Protein AF-A0AAU4G8W0-F1 (afdb_monomer)

Foldseek 3Di:
DDPDDPPPPPPPLCVVVLVVVLVVVLVVLVVVLQVQLVVLLVLLVPDDVPDPQLSVDPVLSVLLSCLSVQLSVQLSVQLQVQLVVCVVVVHHSVVSNVSSVVSNVPSSVVSVVSSVD

Sequence (117 aa):
MLDDPIAATPRPPGWRGFALTVTLLSLLGAVFSLFLGFVCVMASDGCFSGDTRFICTADGQNTVFWLPWIGWAAAIVGSLITAGLTSRKGWGPWAGLFAGALLYGGPALAAYSIAAG

Radius of gyration: 20.87 Å; Cα contacts (8 Å, |Δi|>4): 126; chains: 1; bounding box: 39×24×80 Å

Structure (mmCIF, N/CA/C/O backbone):
data_AF-A0AAU4G8W0-F1
#
_entry.id   AF-A0AAU4G8W0-F1
#
loop_
_atom_site.group_PDB
_atom_site.id
_atom_site.type_symbol
_atom_site.label_atom_id
_atom_site.label_alt_id
_atom_site.label_comp_id
_atom_site.label_asym_id
_atom_site.label_entity_id
_atom_site.label_seq_id
_atom_site.pdbx_PDB_ins_code
_atom_site.Cartn_x
_atom_site.Cartn_y
_atom_site.Cartn_z
_atom_site.occupancy
_atom_site.B_iso_or_equiv
_atom_site.auth_seq_id
_atom_site.auth_comp_id
_atom_site.auth_asym_id
_atom_site.auth_atom_id
_atom_site.pdbx_PDB_model_num
ATOM 1 N N . MET A 1 1 ? -19.745 12.544 52.823 1.00 48.25 1 MET A N 1
ATOM 2 C CA . MET A 1 1 ? -19.922 13.320 51.579 1.00 48.25 1 MET A CA 1
ATOM 3 C C . MET A 1 1 ? -19.005 12.645 50.577 1.00 48.25 1 MET A C 1
ATOM 5 O O . MET A 1 1 ? -17.848 12.465 50.918 1.00 48.25 1 MET A O 1
ATOM 9 N N . LEU A 1 2 ? -19.569 12.066 49.516 1.00 56.84 2 LEU A N 1
ATOM 10 C CA . LEU A 1 2 ? -18.917 11.069 48.666 1.00 56.84 2 LEU A CA 1
ATOM 11 C C . LEU A 1 2 ? -17.779 11.681 47.837 1.00 56.84 2 LEU A C 1
ATOM 13 O O . LEU A 1 2 ? -18.041 12.536 46.996 1.00 56.84 2 LEU A O 1
ATOM 17 N N . ASP A 1 3 ? -16.553 11.199 48.036 1.00 62.50 3 ASP A N 1
ATOM 18 C CA . ASP A 1 3 ? -15.506 11.249 47.017 1.00 62.50 3 ASP A CA 1
ATOM 19 C C . ASP A 1 3 ? -15.765 10.091 46.047 1.00 62.50 3 ASP A C 1
ATOM 21 O O . ASP A 1 3 ? -15.319 8.962 46.264 1.00 62.50 3 ASP A O 1
ATOM 25 N N . ASP A 1 4 ? -16.559 10.343 45.007 1.00 61.66 4 ASP A N 1
ATOM 26 C CA . ASP A 1 4 ? -16.688 9.405 43.897 1.00 61.66 4 ASP A CA 1
ATOM 27 C C . ASP A 1 4 ? -15.310 9.270 43.226 1.00 61.66 4 ASP A C 1
ATOM 29 O O . ASP A 1 4 ? -14.774 10.268 42.725 1.00 61.66 4 ASP A O 1
ATOM 33 N N . PRO A 1 5 ? -14.700 8.070 43.165 1.00 62.41 5 PRO A N 1
ATOM 34 C CA . PRO A 1 5 ? -13.587 7.874 42.260 1.00 62.41 5 PRO A CA 1
ATOM 35 C C . PRO A 1 5 ? -14.150 8.135 40.869 1.00 62.41 5 PRO A C 1
ATOM 37 O O . PRO A 1 5 ? -15.115 7.486 40.463 1.00 62.41 5 PRO A O 1
ATOM 40 N N . ILE A 1 6 ? -13.574 9.094 40.139 1.00 61.91 6 ILE A N 1
ATOM 41 C CA . ILE A 1 6 ? -13.805 9.226 38.704 1.00 61.91 6 ILE A CA 1
ATOM 42 C C . ILE A 1 6 ? -13.435 7.866 38.125 1.00 61.91 6 ILE A C 1
ATOM 44 O O . ILE A 1 6 ? -12.260 7.563 37.914 1.00 61.91 6 ILE A O 1
ATOM 48 N N . ALA A 1 7 ? -14.441 7.014 37.947 1.00 54.94 7 ALA A N 1
ATOM 49 C CA . ALA A 1 7 ? -14.325 5.772 37.235 1.00 54.94 7 ALA A CA 1
ATOM 50 C C . ALA A 1 7 ? -13.877 6.200 35.845 1.00 54.94 7 ALA A C 1
ATOM 52 O O . ALA A 1 7 ? -14.673 6.708 35.052 1.00 54.94 7 ALA A O 1
ATOM 53 N N . ALA A 1 8 ? -12.571 6.097 35.597 1.00 60.47 8 ALA A N 1
ATOM 54 C CA . ALA A 1 8 ? -11.996 6.240 34.281 1.00 60.47 8 ALA A CA 1
ATOM 55 C C . ALA A 1 8 ? -12.663 5.152 33.449 1.00 60.47 8 ALA A C 1
ATOM 57 O O . ALA A 1 8 ? -12.254 3.992 33.463 1.00 60.47 8 ALA A O 1
ATOM 58 N N . THR A 1 9 ? -13.776 5.511 32.813 1.00 58.41 9 THR A N 1
ATOM 59 C CA . THR A 1 9 ? -14.474 4.632 31.893 1.00 58.41 9 THR A CA 1
ATOM 60 C C . THR A 1 9 ? -13.422 4.199 30.880 1.00 58.41 9 THR A C 1
ATOM 62 O O . THR A 1 9 ? -12.762 5.066 30.295 1.00 58.41 9 THR A O 1
ATOM 65 N N . PRO A 1 10 ? -13.176 2.887 30.714 1.00 56.53 10 PRO A N 1
ATOM 66 C CA . PRO A 1 10 ? -12.236 2.413 29.717 1.00 56.53 10 PRO A CA 1
ATOM 67 C C . PRO A 1 10 ? -12.655 3.030 28.390 1.00 56.53 10 PRO A C 1
ATOM 69 O O . PRO A 1 10 ? -13.753 2.760 27.897 1.00 56.53 10 PRO A O 1
ATOM 72 N N . ARG A 1 11 ? -11.830 3.938 27.855 1.00 60.97 11 ARG A N 1
ATOM 73 C CA . ARG A 1 11 ? -12.110 4.569 26.566 1.00 60.97 11 ARG A CA 1
ATOM 74 C C . ARG A 1 11 ? -12.296 3.405 25.593 1.00 60.97 11 ARG A C 1
ATOM 76 O O . ARG A 1 11 ? -11.380 2.581 25.505 1.00 60.97 11 ARG A O 1
ATOM 83 N N . PRO A 1 12 ? -13.451 3.281 24.913 1.00 57.16 12 PRO A N 1
ATOM 84 C CA . PRO A 1 12 ? -13.637 2.192 23.970 1.00 57.16 12 PRO A CA 1
ATOM 85 C C . PRO A 1 12 ? -12.455 2.221 22.999 1.00 57.16 12 PRO A C 1
ATOM 87 O O . PRO A 1 12 ? -12.008 3.324 22.655 1.00 57.16 12 PRO A O 1
ATOM 90 N N . PRO A 1 13 ? -11.913 1.060 22.589 1.00 59.91 13 PRO A N 1
ATOM 91 C CA . PRO A 1 13 ? -10.795 1.013 21.658 1.00 59.91 13 PRO A CA 1
ATOM 92 C C . PRO A 1 13 ? -11.152 1.893 20.461 1.00 59.91 13 PRO A C 1
ATOM 94 O O . PRO A 1 13 ? -12.140 1.647 19.772 1.00 59.91 13 PRO A O 1
ATOM 97 N N . GLY A 1 14 ? -10.441 3.018 20.337 1.00 77.50 14 GLY A N 1
ATOM 98 C CA . GLY A 1 14 ? -10.975 4.219 19.701 1.00 77.50 14 GLY A CA 1
ATOM 99 C C . GLY A 1 14 ? -11.108 4.077 18.193 1.00 77.50 14 GLY A C 1
ATOM 100 O O . GLY A 1 14 ? -10.268 4.586 17.463 1.00 77.50 14 GLY A O 1
ATOM 101 N N . TRP A 1 15 ? -12.178 3.438 17.721 1.00 85.25 15 TRP A N 1
ATOM 102 C CA . TRP A 1 15 ? -12.475 3.231 16.302 1.00 85.25 15 TRP A CA 1
ATOM 103 C C . TRP A 1 15 ? -12.512 4.538 15.510 1.00 85.25 15 TRP A C 1
ATOM 105 O O . TRP A 1 15 ? -12.062 4.571 14.372 1.00 85.25 15 TRP A O 1
ATOM 115 N N . ARG A 1 16 ? -12.967 5.636 16.129 1.00 88.31 16 ARG A N 1
ATOM 116 C CA . ARG A 1 16 ? -12.893 6.982 15.538 1.00 88.31 16 ARG A CA 1
ATOM 117 C C . ARG A 1 16 ? -11.449 7.431 15.301 1.00 88.31 16 ARG A C 1
ATOM 119 O O . ARG A 1 16 ? -11.145 7.943 14.233 1.00 88.31 16 ARG A O 1
ATOM 126 N N . GLY A 1 17 ? -10.574 7.216 16.285 1.00 89.50 17 GLY A N 1
ATOM 127 C CA . GLY A 1 17 ? -9.148 7.526 16.170 1.00 89.50 17 GLY A CA 1
ATOM 128 C C . GLY A 1 17 ? -8.478 6.662 15.107 1.00 89.50 17 GLY A C 1
ATOM 129 O O . GLY A 1 17 ? -7.804 7.187 14.235 1.00 89.50 17 GLY A O 1
ATOM 130 N N . PHE A 1 18 ? -8.757 5.359 15.110 1.00 90.25 18 PHE A N 1
ATOM 131 C CA . PHE A 1 18 ? -8.271 4.437 14.087 1.00 90.25 18 PHE A CA 1
ATOM 132 C C . PHE A 1 18 ? -8.727 4.833 12.676 1.00 90.25 18 PHE A C 1
ATOM 134 O O . PHE A 1 18 ? -7.898 4.915 11.777 1.00 90.25 18 PHE A O 1
ATOM 141 N N . ALA A 1 19 ? -10.015 5.131 12.478 1.00 92.31 19 ALA A N 1
ATOM 142 C CA . ALA A 1 19 ? -10.544 5.546 11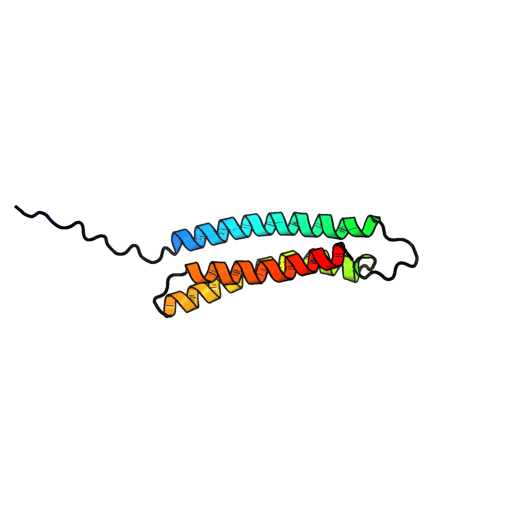.179 1.00 92.31 19 ALA A CA 1
ATOM 143 C C . ALA A 1 19 ? -9.911 6.861 10.696 1.00 92.31 19 ALA A C 1
ATOM 145 O O . ALA A 1 19 ? -9.539 6.968 9.526 1.00 92.31 19 ALA A O 1
ATOM 146 N N . LEU A 1 20 ? -9.728 7.835 11.596 1.00 93.88 20 LEU A N 1
ATOM 147 C CA . LEU A 1 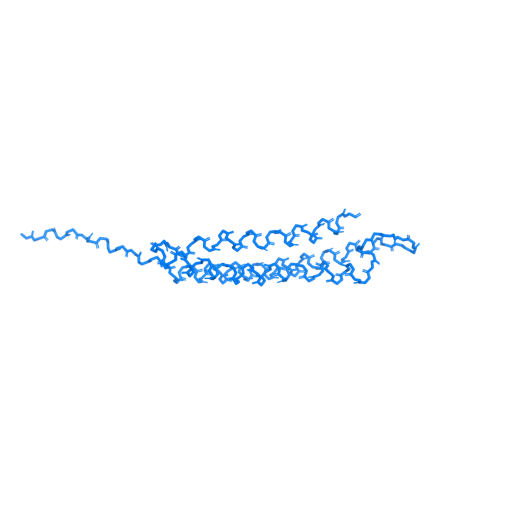20 ? -9.012 9.076 11.298 1.00 93.88 20 LEU A CA 1
ATOM 148 C C . LEU A 1 20 ? -7.566 8.783 10.872 1.00 93.88 20 LEU A C 1
ATOM 150 O O . LEU A 1 20 ? -7.122 9.274 9.838 1.00 93.88 20 LEU A O 1
ATOM 154 N N . THR A 1 21 ? -6.848 7.948 11.626 1.00 92.88 21 THR A N 1
ATOM 155 C CA . THR A 1 21 ? -5.467 7.564 11.310 1.00 92.88 21 THR A CA 1
ATOM 156 C C . THR A 1 21 ? -5.371 6.832 9.974 1.00 92.88 21 THR A C 1
ATOM 158 O O . THR A 1 21 ? -4.528 7.193 9.161 1.00 92.88 21 THR A O 1
ATOM 161 N N . VAL A 1 22 ? -6.247 5.860 9.699 1.00 93.19 22 VAL A N 1
ATOM 162 C CA . VAL A 1 22 ? -6.290 5.153 8.406 1.00 93.19 22 VAL A CA 1
ATOM 163 C C . VAL A 1 22 ? -6.553 6.136 7.275 1.00 93.19 22 VAL A C 1
ATOM 165 O O . VAL A 1 22 ? -5.887 6.057 6.251 1.00 93.19 22 VAL A O 1
ATOM 168 N N . THR A 1 23 ? -7.466 7.090 7.459 1.00 95.12 23 THR A N 1
ATOM 169 C CA . THR A 1 23 ? -7.771 8.106 6.442 1.00 95.12 23 THR A CA 1
ATOM 170 C C . THR A 1 23 ? -6.548 8.971 6.145 1.00 95.12 23 THR A C 1
ATOM 172 O O . THR A 1 23 ? -6.167 9.114 4.987 1.00 95.12 23 THR A O 1
ATOM 175 N N . LEU A 1 24 ? -5.883 9.490 7.180 1.00 96.19 24 LEU A N 1
ATOM 176 C CA . LEU A 1 24 ? -4.676 10.307 7.027 1.00 96.19 24 LEU A CA 1
ATOM 177 C C . LEU A 1 24 ? -3.533 9.524 6.367 1.00 96.19 24 LEU A C 1
ATOM 179 O O . LEU A 1 24 ? -2.904 10.026 5.439 1.00 96.19 24 LEU A O 1
ATOM 183 N N . LEU A 1 25 ? -3.301 8.280 6.795 1.00 94.25 25 LEU A N 1
ATOM 184 C CA . LEU A 1 25 ? -2.293 7.405 6.195 1.00 94.25 25 LEU A CA 1
ATOM 185 C C . LEU A 1 25 ? -2.641 7.026 4.753 1.00 94.25 25 LEU A C 1
ATOM 187 O O . LEU A 1 25 ? -1.744 6.925 3.925 1.00 94.25 25 LEU A O 1
ATOM 191 N N . SER A 1 26 ? -3.924 6.862 4.432 1.00 93.94 26 SER A N 1
ATOM 192 C CA . SER A 1 26 ? -4.375 6.583 3.066 1.00 93.94 26 SER A CA 1
ATOM 193 C C . SER A 1 26 ? -4.123 7.780 2.157 1.00 93.94 26 SER A C 1
ATOM 195 O O . SER A 1 26 ? -3.606 7.603 1.060 1.00 93.94 26 SER A O 1
ATOM 197 N N . LEU A 1 27 ? -4.426 8.997 2.612 1.00 97.19 27 LEU A N 1
ATOM 198 C CA . LEU A 1 27 ? -4.129 10.215 1.855 1.00 97.19 27 LEU A CA 1
ATOM 199 C C . LEU A 1 27 ? -2.622 10.370 1.632 1.00 97.19 27 LEU A C 1
ATOM 201 O O . LEU A 1 27 ? -2.185 10.595 0.505 1.00 97.19 27 LEU A O 1
ATOM 205 N N . LEU A 1 28 ? -1.824 10.176 2.683 1.00 95.88 28 LEU A N 1
ATOM 206 C CA . LEU A 1 28 ? -0.368 10.232 2.586 1.00 95.88 28 LEU A CA 1
ATOM 207 C C . LEU A 1 28 ? 0.184 9.154 1.640 1.00 95.88 28 LEU A C 1
ATOM 209 O O . LEU A 1 28 ? 1.032 9.447 0.802 1.00 95.88 28 LEU A O 1
ATOM 213 N N . GLY A 1 29 ? -0.318 7.923 1.740 1.00 93.00 29 GLY A N 1
ATOM 214 C CA . GLY A 1 29 ? 0.069 6.809 0.879 1.00 93.00 29 GLY A CA 1
ATOM 215 C C . GLY A 1 29 ? -0.301 7.036 -0.586 1.00 93.00 29 GLY A C 1
ATOM 216 O O . GLY A 1 29 ? 0.495 6.710 -1.459 1.00 93.00 29 GLY A O 1
ATOM 217 N N . ALA A 1 30 ? -1.447 7.658 -0.872 1.00 93.50 30 ALA A N 1
ATOM 218 C CA . ALA A 1 30 ? -1.839 8.012 -2.235 1.00 93.50 30 ALA A CA 1
ATOM 219 C C . ALA A 1 30 ? -0.893 9.063 -2.837 1.00 93.50 30 ALA A C 1
ATOM 221 O O . ALA A 1 30 ? -0.423 8.903 -3.962 1.00 93.50 30 ALA A O 1
ATOM 222 N N . VAL A 1 31 ? -0.548 10.100 -2.065 1.00 95.75 31 VAL A N 1
ATOM 223 C CA . VAL A 1 31 ? 0.446 11.105 -2.473 1.00 95.75 31 VAL A CA 1
ATOM 224 C C . VAL A 1 31 ? 1.804 10.446 -2.718 1.00 95.75 31 VAL A C 1
ATOM 226 O O . VAL A 1 31 ? 2.411 10.662 -3.763 1.00 95.75 31 VAL A O 1
ATOM 229 N N . PHE A 1 32 ? 2.267 9.591 -1.804 1.00 93.44 32 PHE A N 1
ATOM 230 C CA . PHE A 1 32 ? 3.543 8.890 -1.962 1.00 93.44 32 PHE A CA 1
ATOM 231 C C . PHE A 1 32 ? 3.537 7.933 -3.164 1.00 93.44 32 PHE A C 1
ATOM 233 O O . PHE A 1 32 ? 4.528 7.872 -3.883 1.00 93.44 32 PHE A O 1
ATOM 240 N N . SER A 1 33 ? 2.421 7.246 -3.427 1.00 91.62 33 SER A N 1
ATOM 241 C CA . SER A 1 33 ? 2.249 6.353 -4.584 1.00 91.62 33 SER A CA 1
ATOM 242 C C . SER A 1 33 ? 2.324 7.108 -5.906 1.00 91.62 33 SER A C 1
ATOM 244 O O . SER A 1 33 ? 2.982 6.640 -6.831 1.00 91.62 33 SER A O 1
ATOM 246 N N . LEU A 1 34 ? 1.713 8.297 -5.978 1.00 91.81 34 LEU A N 1
ATOM 247 C CA . LEU A 1 34 ? 1.853 9.193 -7.125 1.00 91.81 34 LEU A CA 1
ATOM 248 C C . LEU A 1 34 ? 3.324 9.550 -7.352 1.00 91.81 34 LEU A C 1
ATOM 250 O O . LEU A 1 34 ? 3.846 9.310 -8.437 1.00 91.81 34 LEU A O 1
ATOM 254 N N . PHE A 1 35 ? 4.011 10.065 -6.329 1.00 92.75 35 PHE A N 1
ATOM 255 C CA . PHE A 1 35 ? 5.420 10.449 -6.449 1.00 92.75 35 PHE A CA 1
ATOM 256 C C . PHE A 1 35 ? 6.320 9.276 -6.853 1.00 92.75 35 PHE A C 1
ATOM 258 O O . PHE A 1 35 ? 7.115 9.422 -7.778 1.00 92.75 35 PHE A O 1
ATOM 265 N N . LEU A 1 36 ? 6.180 8.115 -6.206 1.00 88.62 36 LEU A N 1
ATOM 266 C CA . LEU A 1 36 ? 6.945 6.912 -6.542 1.00 88.62 36 LEU A CA 1
ATOM 267 C C . LEU A 1 36 ? 6.691 6.461 -7.977 1.00 88.62 36 LEU A C 1
ATOM 269 O O . LEU A 1 36 ? 7.653 6.221 -8.699 1.00 88.62 36 LEU A O 1
ATOM 273 N N . GLY A 1 37 ? 5.426 6.376 -8.395 1.00 85.38 37 GLY A N 1
ATOM 274 C CA . GLY A 1 37 ? 5.069 5.968 -9.751 1.00 85.38 37 GLY A CA 1
ATOM 275 C C . GLY A 1 37 ? 5.701 6.880 -10.802 1.00 85.38 37 GLY A C 1
ATOM 276 O O . GLY A 1 37 ? 6.321 6.387 -11.740 1.00 85.38 37 GLY A O 1
ATOM 277 N N . PHE A 1 38 ? 5.630 8.202 -10.611 1.00 88.00 38 PHE A N 1
ATOM 278 C CA . PHE A 1 38 ? 6.268 9.164 -11.514 1.00 88.00 38 PHE A CA 1
ATOM 279 C C . PHE A 1 38 ? 7.794 9.037 -11.526 1.00 88.00 38 PHE A C 1
ATOM 281 O O . PHE A 1 38 ? 8.378 8.876 -12.593 1.00 88.00 38 PHE A O 1
ATOM 288 N N . VAL A 1 39 ? 8.446 9.077 -10.360 1.00 87.62 39 VAL A N 1
ATOM 289 C CA . VAL A 1 39 ? 9.915 9.003 -10.262 1.00 87.62 39 VAL A CA 1
ATOM 290 C C . VAL A 1 39 ? 10.446 7.716 -10.885 1.00 87.62 39 VAL A C 1
ATOM 292 O O . VAL A 1 39 ? 11.446 7.740 -11.597 1.00 87.62 39 VAL A O 1
ATOM 295 N N . CYS A 1 40 ? 9.764 6.598 -10.657 1.00 83.38 40 CYS A N 1
ATOM 296 C CA . CYS A 1 40 ? 10.199 5.320 -11.187 1.00 83.38 40 CYS A CA 1
ATOM 297 C C . CYS A 1 40 ? 10.006 5.200 -12.703 1.00 83.38 40 CYS A C 1
ATOM 299 O O . CYS A 1 40 ? 10.835 4.585 -13.362 1.00 83.38 40 CYS A O 1
ATOM 301 N N . VAL A 1 41 ? 8.955 5.795 -13.277 1.00 85.25 41 VAL A N 1
ATOM 302 C CA . VAL A 1 41 ? 8.791 5.842 -14.741 1.00 85.25 41 VAL A CA 1
ATOM 303 C C . VAL A 1 41 ? 9.863 6.730 -15.378 1.00 85.25 41 VAL A C 1
ATOM 305 O O . VAL A 1 41 ? 10.456 6.332 -16.376 1.00 85.25 41 VAL A O 1
ATOM 308 N N . MET A 1 42 ? 10.195 7.873 -14.768 1.00 88.31 42 MET A N 1
ATOM 309 C CA . MET A 1 42 ? 11.277 8.755 -15.240 1.00 88.31 42 ME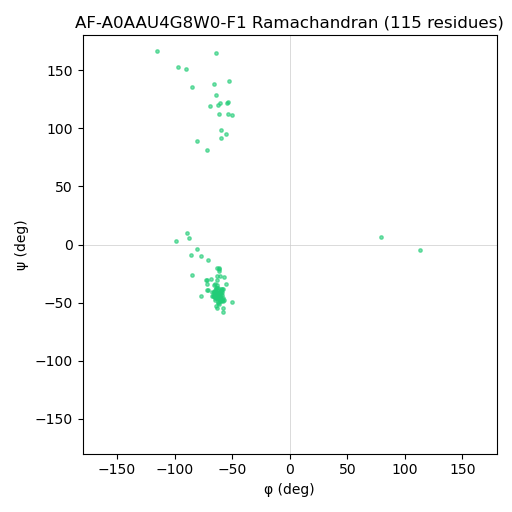T A CA 1
ATOM 310 C C . MET A 1 42 ? 12.659 8.080 -15.195 1.00 88.31 42 MET A C 1
ATOM 312 O O . MET A 1 42 ? 13.566 8.482 -15.917 1.00 88.31 42 MET A O 1
ATOM 316 N N . ALA A 1 43 ? 12.841 7.013 -14.406 1.00 84.56 43 ALA A N 1
ATOM 317 C CA . ALA A 1 43 ? 14.074 6.221 -14.436 1.00 84.56 43 ALA A CA 1
ATOM 318 C C . ALA A 1 43 ? 14.332 5.570 -15.813 1.00 84.56 43 ALA A C 1
ATOM 320 O O . ALA A 1 43 ? 15.473 5.242 -16.138 1.00 84.56 43 ALA A O 1
ATOM 321 N N . SER A 1 44 ? 13.293 5.424 -16.644 1.00 84.25 44 SER A N 1
ATOM 322 C CA . SER A 1 44 ? 13.415 4.909 -18.011 1.00 84.25 44 SER A CA 1
ATOM 323 C C . SER A 1 44 ? 13.969 5.919 -19.027 1.00 84.25 44 SER A C 1
ATOM 325 O O . SER A 1 44 ? 14.359 5.507 -20.118 1.00 84.25 44 SER A O 1
ATOM 327 N N . ASP A 1 45 ? 14.104 7.207 -18.678 1.00 84.12 45 ASP A N 1
ATOM 328 C CA . ASP A 1 45 ? 14.667 8.236 -19.573 1.00 84.12 45 ASP A CA 1
ATOM 329 C C . ASP A 1 45 ? 16.126 7.938 -19.975 1.00 84.12 45 ASP A C 1
ATOM 331 O O . ASP 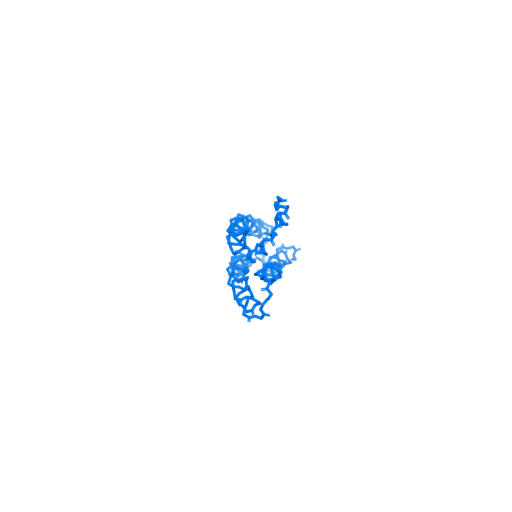A 1 45 ? 16.618 8.431 -20.989 1.00 84.12 45 ASP A O 1
ATOM 335 N N . GLY A 1 46 ? 16.828 7.110 -19.192 1.00 82.75 46 GLY A N 1
ATOM 336 C CA . GLY A 1 46 ? 18.188 6.645 -19.476 1.00 82.75 46 GLY A CA 1
ATOM 337 C C . GLY A 1 46 ? 18.276 5.362 -20.313 1.00 82.75 46 GLY A C 1
ATOM 338 O O . GLY A 1 46 ? 19.355 4.773 -20.378 1.00 82.75 46 GLY A O 1
ATOM 339 N N . CYS A 1 47 ? 17.170 4.877 -20.882 1.00 86.06 47 CYS A N 1
ATOM 340 C CA . CYS A 1 47 ? 17.145 3.657 -21.688 1.00 86.06 47 CYS A CA 1
ATOM 341 C C . CYS A 1 47 ? 17.518 3.933 -23.152 1.00 86.06 47 CYS A C 1
ATOM 343 O O . CYS A 1 47 ? 16.993 4.852 -23.783 1.00 86.06 47 CYS A O 1
ATOM 345 N N . PHE A 1 48 ? 18.375 3.086 -23.724 1.00 85.75 48 PHE A N 1
ATOM 346 C CA . PHE A 1 48 ? 18.783 3.167 -25.131 1.00 85.75 48 PHE A CA 1
ATOM 347 C C . PHE A 1 48 ? 18.321 1.946 -25.936 1.00 85.75 48 PHE A C 1
ATOM 349 O O . PHE A 1 48 ? 17.928 0.915 -25.388 1.00 85.75 48 PHE A O 1
ATOM 356 N N . SER A 1 49 ? 18.384 2.036 -27.270 1.00 78.06 49 SER A N 1
ATOM 357 C CA . SER A 1 49 ? 18.064 0.898 -28.138 1.00 78.06 49 SER A CA 1
ATOM 358 C C . SER A 1 49 ? 19.021 -0.269 -27.863 1.00 78.06 49 SER A C 1
ATOM 360 O O . SER A 1 49 ? 20.211 -0.172 -28.163 1.00 78.06 49 SER A O 1
ATOM 362 N N . GLY A 1 50 ? 18.498 -1.365 -27.309 1.00 80.69 50 GLY A N 1
ATOM 363 C CA . GLY A 1 50 ? 19.269 -2.558 -26.938 1.00 80.69 50 GLY A CA 1
ATOM 364 C C . GLY A 1 50 ? 19.356 -2.825 -25.433 1.00 80.69 50 GLY A C 1
ATOM 365 O O . GLY A 1 50 ? 19.874 -3.870 -25.048 1.00 80.69 50 GLY A O 1
ATOM 366 N N . ASP A 1 51 ? 18.830 -1.935 -24.585 1.00 82.81 51 ASP A N 1
ATOM 367 C CA . ASP A 1 51 ? 18.716 -2.190 -23.147 1.00 82.81 51 ASP A CA 1
ATOM 368 C C . ASP A 1 51 ? 17.764 -3.363 -22.857 1.00 82.81 51 ASP A C 1
ATOM 370 O O . ASP A 1 51 ? 16.613 -3.379 -23.293 1.00 82.81 51 ASP A O 1
ATOM 374 N N . THR A 1 52 ? 18.231 -4.334 -22.068 1.00 84.94 52 THR A N 1
ATOM 375 C CA . THR A 1 52 ? 17.444 -5.508 -21.646 1.00 84.94 52 THR A CA 1
ATOM 376 C C . THR A 1 52 ? 16.845 -5.361 -20.246 1.00 84.94 52 THR A C 1
ATOM 378 O O . THR A 1 52 ? 16.249 -6.306 -19.727 1.00 84.94 52 THR A O 1
ATOM 381 N N . ARG A 1 53 ? 17.035 -4.208 -19.592 1.00 85.19 53 ARG A N 1
ATOM 382 C CA . ARG A 1 53 ? 16.491 -3.937 -18.255 1.00 85.19 53 ARG A CA 1
ATOM 383 C C . ARG A 1 53 ? 14.968 -3.880 -18.315 1.00 85.19 53 ARG A C 1
ATOM 385 O O . ARG A 1 53 ? 14.397 -3.277 -19.221 1.00 85.19 53 ARG A O 1
ATOM 392 N N . PHE A 1 54 ? 14.304 -4.482 -17.328 1.00 83.94 54 PHE A N 1
ATOM 393 C CA . PHE A 1 54 ? 12.843 -4.600 -17.319 1.00 83.94 54 PHE A CA 1
ATOM 394 C C . PHE A 1 54 ? 12.150 -3.229 -17.367 1.00 83.94 54 PHE A C 1
ATOM 396 O O . PHE A 1 54 ? 11.181 -3.068 -18.106 1.00 83.94 54 PHE A O 1
ATOM 403 N N . ILE A 1 55 ? 12.696 -2.218 -16.678 1.00 85.44 55 ILE A N 1
ATOM 404 C CA . ILE A 1 55 ? 12.172 -0.841 -16.667 1.00 85.44 55 ILE A CA 1
ATOM 405 C C . ILE A 1 55 ? 12.165 -0.165 -18.052 1.00 85.44 55 ILE A C 1
ATOM 407 O O . ILE A 1 55 ? 11.364 0.735 -18.292 1.00 85.44 55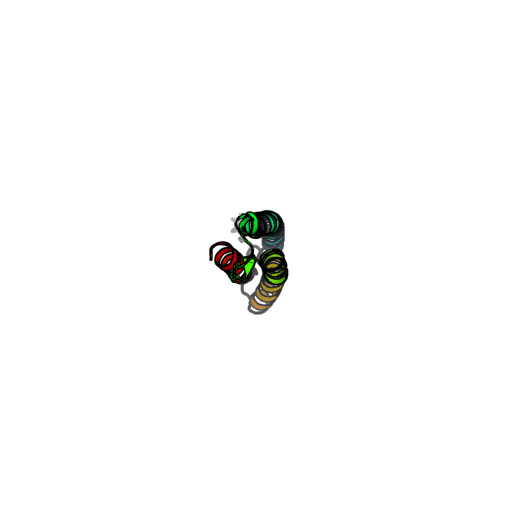 ILE A O 1
ATOM 411 N N . CYS A 1 56 ? 13.003 -0.623 -18.988 1.00 88.62 56 CYS A N 1
ATOM 412 C CA . CYS A 1 56 ? 13.060 -0.097 -20.354 1.00 88.62 56 CYS A CA 1
ATOM 413 C C . CYS A 1 56 ? 11.956 -0.659 -21.266 1.00 88.62 56 CYS A C 1
ATOM 415 O O . CYS A 1 56 ? 11.835 -0.249 -22.419 1.00 88.62 56 CYS A O 1
ATOM 417 N N . THR A 1 57 ? 11.142 -1.593 -20.769 1.00 88.69 57 THR A N 1
ATOM 418 C CA . THR A 1 57 ? 9.988 -2.142 -21.489 1.00 88.69 57 THR A CA 1
ATOM 419 C C . THR A 1 57 ? 8.696 -1.435 -21.076 1.00 88.69 57 THR A C 1
ATOM 421 O O . THR A 1 57 ? 8.568 -0.970 -19.941 1.00 88.69 57 THR A O 1
ATOM 424 N N . ALA A 1 58 ? 7.703 -1.399 -21.972 1.00 87.75 58 ALA A N 1
ATOM 425 C CA . ALA A 1 58 ? 6.380 -0.850 -21.658 1.00 87.75 58 ALA A CA 1
ATOM 426 C C . ALA A 1 58 ? 5.724 -1.571 -20.464 1.00 87.75 58 ALA A C 1
ATOM 428 O O . ALA A 1 58 ? 5.128 -0.934 -19.594 1.00 87.75 58 ALA A O 1
ATOM 429 N N . ASP A 1 59 ? 5.903 -2.893 -20.385 1.00 88.50 59 ASP A N 1
ATOM 430 C CA . ASP A 1 59 ? 5.391 -3.707 -19.284 1.00 88.50 59 ASP A CA 1
ATOM 431 C C . ASP A 1 59 ? 6.059 -3.345 -17.953 1.00 88.50 59 ASP A C 1
ATOM 433 O O . ASP A 1 59 ? 5.380 -3.260 -16.927 1.00 88.50 59 ASP A O 1
ATOM 437 N N . GLY A 1 60 ? 7.366 -3.068 -17.959 1.00 85.69 60 GLY A N 1
ATOM 438 C CA . GLY A 1 60 ? 8.100 -2.630 -16.775 1.00 85.69 60 GLY A CA 1
ATOM 439 C C . GLY A 1 60 ? 7.641 -1.274 -16.260 1.00 85.69 60 GLY A C 1
ATOM 440 O O . GLY A 1 60 ? 7.335 -1.148 -15.075 1.00 85.69 60 GLY A O 1
ATOM 441 N N . GLN A 1 61 ? 7.497 -0.283 -17.140 1.00 87.81 61 GLN A N 1
ATOM 442 C CA . GLN A 1 61 ? 6.999 1.043 -16.756 1.00 87.81 61 GLN A CA 1
ATOM 443 C C . GLN A 1 61 ? 5.585 0.968 -16.171 1.00 87.81 61 GLN A C 1
ATOM 445 O O . GLN A 1 61 ? 5.316 1.539 -15.113 1.00 87.81 61 GLN A O 1
ATOM 450 N N . ASN A 1 62 ? 4.694 0.202 -16.809 1.00 91.50 62 ASN A N 1
ATOM 451 C CA . ASN A 1 62 ? 3.335 0.005 -16.315 1.00 91.50 62 ASN A CA 1
ATOM 452 C C . ASN A 1 62 ? 3.329 -0.716 -14.955 1.00 91.50 62 ASN A C 1
ATOM 454 O O . ASN A 1 62 ? 2.629 -0.306 -14.031 1.00 91.50 62 ASN A O 1
ATOM 458 N N . THR A 1 63 ? 4.148 -1.758 -14.801 1.00 90.00 63 THR A N 1
ATOM 459 C CA . THR A 1 63 ? 4.259 -2.524 -13.550 1.00 90.00 63 THR A CA 1
ATOM 460 C C . THR A 1 63 ? 4.713 -1.638 -12.395 1.00 90.00 63 THR A C 1
ATOM 462 O O . THR A 1 63 ? 4.100 -1.647 -11.325 1.00 90.00 63 THR A O 1
ATOM 465 N N . VAL A 1 64 ? 5.759 -0.840 -12.606 1.00 89.06 64 VAL A N 1
ATOM 466 C CA . VAL A 1 64 ? 6.329 0.002 -11.552 1.00 89.06 64 VAL A CA 1
ATOM 467 C C . VAL A 1 64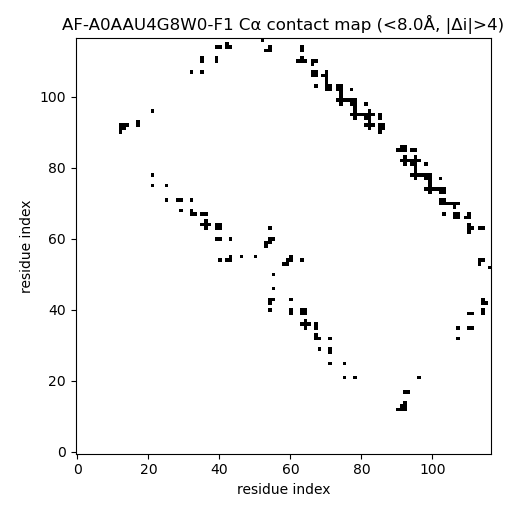 ? 5.421 1.184 -11.206 1.00 89.06 64 VAL A C 1
ATOM 469 O O . VAL A 1 64 ? 5.345 1.565 -10.039 1.00 89.06 64 VAL A O 1
ATOM 472 N N . PHE A 1 65 ? 4.652 1.700 -12.168 1.00 90.50 65 PHE A N 1
ATOM 473 C CA . PHE A 1 65 ? 3.623 2.700 -11.891 1.00 90.50 65 PHE A CA 1
ATOM 474 C C . PHE A 1 65 ? 2.495 2.149 -11.004 1.00 90.50 65 PHE A C 1
ATOM 476 O O . PHE A 1 65 ? 2.065 2.828 -10.073 1.00 90.50 65 PHE A O 1
ATOM 483 N N . TRP A 1 66 ? 2.020 0.923 -11.255 1.00 92.25 66 TRP A N 1
ATOM 484 C CA . TRP A 1 66 ? 0.866 0.350 -10.546 1.00 92.25 66 TRP A CA 1
ATOM 485 C C . TRP A 1 66 ? 1.191 -0.320 -9.209 1.00 92.25 66 TRP A C 1
ATOM 487 O O . TRP A 1 66 ? 0.325 -0.376 -8.335 1.00 92.25 66 TRP A O 1
ATOM 497 N N . LEU A 1 67 ? 2.416 -0.809 -9.015 1.00 91.19 67 LEU A N 1
ATOM 498 C CA . LEU A 1 67 ? 2.851 -1.474 -7.779 1.00 91.19 67 LEU A CA 1
ATOM 499 C C . LEU A 1 67 ? 2.533 -0.668 -6.499 1.00 91.19 67 LEU A C 1
ATOM 501 O O . LEU A 1 67 ? 1.915 -1.237 -5.592 1.00 91.19 67 LEU A O 1
ATOM 505 N N . PRO A 1 68 ? 2.862 0.639 -6.409 1.00 88.94 68 PRO A N 1
ATOM 506 C CA . PRO A 1 68 ? 2.516 1.458 -5.247 1.00 88.94 68 PRO A CA 1
ATOM 507 C C . PRO A 1 68 ? 1.004 1.539 -4.992 1.00 88.94 68 PRO A C 1
ATOM 509 O O . PRO A 1 68 ? 0.565 1.409 -3.850 1.00 88.94 68 PRO A O 1
ATOM 512 N N . TRP A 1 69 ? 0.191 1.662 -6.046 1.00 92.56 69 TRP A N 1
ATOM 513 C CA . TRP A 1 69 ? -1.273 1.719 -5.941 1.00 92.56 69 TRP A CA 1
ATOM 514 C C . TRP A 1 69 ? -1.885 0.413 -5.438 1.00 92.56 69 TRP A C 1
ATOM 516 O O . TRP A 1 69 ? -2.796 0.431 -4.608 1.00 92.56 69 TRP A O 1
ATOM 526 N N . ILE A 1 70 ? -1.374 -0.723 -5.915 1.00 94.06 70 ILE A N 1
ATOM 527 C CA . ILE A 1 70 ? -1.807 -2.046 -5.455 1.00 94.06 70 ILE A CA 1
ATOM 528 C C . ILE A 1 70 ? -1.454 -2.216 -3.975 1.00 94.06 70 ILE A C 1
ATOM 530 O O . ILE A 1 70 ? -2.308 -2.622 -3.185 1.00 94.06 70 ILE A O 1
ATOM 534 N N . GLY A 1 71 ? -0.231 -1.848 -3.579 1.00 92.81 71 GLY A N 1
ATOM 535 C CA . GLY A 1 71 ? 0.190 -1.867 -2.178 1.00 92.81 71 GLY A CA 1
ATOM 536 C C . GLY A 1 71 ? -0.648 -0.948 -1.295 1.00 92.81 71 GLY A C 1
ATOM 537 O O . GLY A 1 71 ? -1.025 -1.327 -0.189 1.00 92.81 71 GLY A O 1
ATOM 538 N N . TRP A 1 72 ? -1.006 0.235 -1.792 1.00 94.69 72 TRP A N 1
ATOM 539 C CA . TRP A 1 72 ? -1.875 1.182 -1.099 1.00 94.69 72 TRP A CA 1
ATOM 540 C C . TRP A 1 72 ? -3.274 0.608 -0.853 1.00 94.69 72 TRP A C 1
ATOM 542 O O . TRP A 1 72 ? -3.747 0.591 0.286 1.00 94.69 72 TRP A O 1
ATOM 552 N N . ALA A 1 73 ? -3.916 0.065 -1.890 1.00 95.06 73 ALA A N 1
ATOM 553 C CA . ALA A 1 73 ? -5.229 -0.559 -1.760 1.00 95.06 73 ALA A CA 1
ATOM 554 C C . ALA A 1 73 ? -5.188 -1.763 -0.802 1.00 95.06 73 ALA A C 1
ATOM 556 O O . ALA A 1 73 ? -6.040 -1.892 0.083 1.00 95.06 73 ALA A O 1
ATOM 557 N N . ALA A 1 74 ? -4.159 -2.609 -0.924 1.00 95.31 74 ALA A N 1
ATOM 558 C CA . ALA A 1 74 ? -3.947 -3.752 -0.041 1.00 95.31 74 ALA A CA 1
ATOM 559 C C . ALA A 1 74 ? -3.742 -3.321 1.418 1.00 95.31 74 ALA A C 1
ATOM 561 O O . ALA A 1 74 ? -4.306 -3.937 2.320 1.00 95.31 74 ALA A O 1
ATOM 562 N N . ALA A 1 75 ? -2.998 -2.242 1.664 1.00 93.56 75 ALA A N 1
ATOM 563 C CA . ALA A 1 75 ? -2.760 -1.717 3.002 1.00 93.56 75 ALA A CA 1
ATOM 564 C C . ALA A 1 75 ? -4.045 -1.244 3.689 1.00 93.56 75 ALA A C 1
ATOM 566 O O . ALA A 1 75 ? -4.249 -1.540 4.869 1.00 93.56 75 ALA A O 1
ATOM 567 N N . ILE A 1 76 ? -4.937 -0.564 2.963 1.00 94.62 76 ILE A N 1
ATOM 568 C CA . ILE A 1 76 ? -6.240 -0.131 3.491 1.00 94.62 76 ILE A CA 1
ATOM 569 C C . ILE A 1 76 ? -7.081 -1.352 3.858 1.00 94.62 76 ILE A C 1
ATOM 571 O O . ILE A 1 76 ? -7.521 -1.489 5.003 1.00 94.62 76 ILE A O 1
ATOM 575 N N . VAL A 1 77 ? -7.268 -2.267 2.905 1.00 96.94 77 VAL A N 1
ATOM 576 C CA . VAL A 1 77 ? -8.091 -3.468 3.093 1.00 96.94 77 VAL A CA 1
ATOM 577 C C . VAL A 1 77 ? -7.534 -4.335 4.223 1.00 96.94 77 VAL A C 1
ATOM 579 O O . VAL A 1 77 ? -8.270 -4.716 5.135 1.00 96.94 77 VAL A O 1
ATOM 582 N N . GLY A 1 78 ? -6.227 -4.589 4.224 1.00 93.94 78 GLY A N 1
ATOM 583 C CA . GLY A 1 78 ? -5.550 -5.373 5.251 1.00 93.94 78 GLY A CA 1
ATOM 584 C C . GLY A 1 78 ? -5.628 -4.734 6.635 1.00 93.94 78 GLY A C 1
ATOM 585 O O . GLY A 1 78 ? -5.838 -5.450 7.618 1.00 93.94 78 GLY A O 1
ATOM 586 N N . SER A 1 79 ? -5.552 -3.402 6.722 1.00 92.50 79 SER A N 1
ATOM 587 C CA . SER A 1 79 ? -5.731 -2.684 7.989 1.00 92.50 79 SER A CA 1
ATOM 588 C C . SER A 1 79 ? -7.134 -2.868 8.551 1.00 92.50 79 SER A C 1
ATOM 590 O O . SER A 1 79 ? -7.280 -3.167 9.735 1.00 92.50 79 SER A O 1
ATOM 592 N N . LEU A 1 80 ? -8.166 -2.733 7.714 1.00 94.31 80 LEU A N 1
ATOM 593 C CA . LEU A 1 80 ? -9.564 -2.874 8.128 1.00 94.31 80 LEU A CA 1
ATOM 594 C C . LEU A 1 80 ? -9.905 -4.316 8.521 1.00 94.31 80 LEU A C 1
ATOM 596 O O . LEU A 1 80 ? -10.525 -4.536 9.563 1.00 94.31 80 LEU A O 1
ATOM 600 N N . ILE A 1 81 ? -9.466 -5.301 7.730 1.00 95.50 81 ILE A N 1
ATOM 601 C CA . ILE A 1 81 ? -9.674 -6.726 8.026 1.00 95.50 81 ILE A CA 1
ATOM 602 C C . ILE A 1 81 ? -9.000 -7.083 9.348 1.00 95.50 81 ILE A C 1
ATOM 604 O O . ILE A 1 81 ? -9.642 -7.637 10.241 1.00 95.50 81 ILE A O 1
ATOM 608 N N . THR A 1 82 ? -7.724 -6.730 9.504 1.00 93.38 82 THR A N 1
ATOM 609 C CA . THR A 1 82 ? -6.956 -7.063 10.707 1.00 93.38 82 THR A CA 1
ATOM 610 C C . THR A 1 82 ? -7.535 -6.368 11.936 1.00 93.38 82 THR A C 1
ATOM 612 O O . THR A 1 82 ? -7.735 -7.026 12.952 1.00 93.38 82 THR A O 1
ATOM 615 N N . ALA A 1 83 ? -7.902 -5.085 11.835 1.00 90.81 83 ALA A N 1
ATOM 616 C CA . ALA A 1 83 ? -8.568 -4.351 12.912 1.00 90.81 83 ALA A CA 1
ATOM 617 C C . ALA A 1 83 ? -9.910 -4.982 13.315 1.00 90.81 83 ALA A C 1
ATOM 619 O O . ALA A 1 83 ? -10.229 -5.069 14.504 1.00 90.81 83 ALA A O 1
ATOM 620 N N . GLY A 1 84 ? -10.693 -5.453 12.341 1.00 90.81 84 GLY A N 1
ATOM 621 C CA . GLY A 1 84 ? -11.933 -6.185 12.587 1.00 90.81 84 GLY A CA 1
ATOM 622 C C . GLY A 1 84 ? -11.690 -7.516 13.302 1.00 90.81 84 GLY A C 1
ATOM 623 O O . GLY A 1 84 ? -12.371 -7.827 14.279 1.00 90.81 84 GLY A O 1
ATOM 624 N N . LEU A 1 85 ? -10.691 -8.286 12.863 1.00 92.56 85 LEU A N 1
ATOM 625 C CA . LEU A 1 85 ? -10.322 -9.565 13.473 1.00 92.56 85 LEU A CA 1
ATOM 626 C C . LEU A 1 85 ? -9.772 -9.401 14.895 1.00 92.56 85 LEU A C 1
ATOM 628 O O . LEU A 1 85 ? -10.124 -10.192 15.771 1.00 92.56 85 LEU A O 1
ATOM 632 N N . THR A 1 86 ? -8.945 -8.385 15.156 1.00 90.38 86 THR A N 1
ATOM 633 C CA . THR A 1 86 ? -8.406 -8.129 16.501 1.00 90.38 86 THR A CA 1
ATOM 634 C C . THR A 1 86 ? -9.480 -7.609 17.447 1.00 90.38 86 THR A C 1
ATOM 636 O O . THR A 1 86 ? -9.570 -8.092 18.574 1.00 90.38 86 THR A O 1
ATOM 639 N N . SER A 1 87 ? -10.376 -6.746 16.961 1.00 88.00 87 SER A N 1
ATOM 640 C CA . SER A 1 87 ? -11.533 -6.268 17.731 1.00 88.00 87 SER A CA 1
ATOM 641 C C . SER A 1 87 ? -12.449 -7.406 18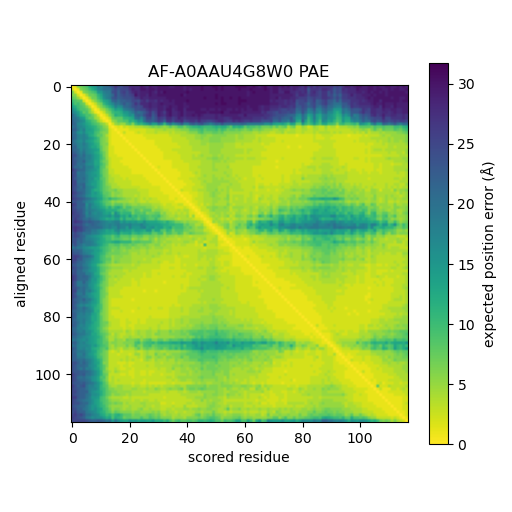.172 1.00 88.00 87 SER A C 1
ATOM 643 O O . SER A 1 87 ? -12.903 -7.417 19.314 1.00 88.00 87 SER A O 1
ATOM 645 N N . ARG A 1 88 ? -12.661 -8.418 17.319 1.00 87.81 88 ARG A N 1
ATOM 646 C CA . ARG A 1 88 ? -13.416 -9.632 17.686 1.00 87.81 88 ARG A CA 1
ATOM 647 C C . ARG A 1 88 ? -12.753 -10.450 18.797 1.00 87.81 88 ARG A C 1
ATOM 649 O O . ARG A 1 88 ? -13.451 -11.146 19.522 1.00 87.81 88 ARG A O 1
ATOM 656 N N . LYS A 1 89 ? -11.428 -10.369 18.943 1.00 87.31 89 LYS A N 1
ATOM 657 C CA . LYS A 1 89 ? -10.661 -11.041 20.005 1.00 87.31 89 LYS A CA 1
ATOM 658 C C . LYS A 1 89 ? -10.550 -10.206 21.290 1.00 87.31 89 LYS A C 1
ATOM 660 O O . LYS A 1 89 ? -9.825 -10.597 22.197 1.00 87.31 89 LYS A O 1
ATOM 665 N N . GLY A 1 90 ? -11.230 -9.058 21.366 1.00 82.00 90 GLY A N 1
ATOM 666 C CA . GLY A 1 90 ? -11.145 -8.125 22.496 1.00 82.00 90 GLY A CA 1
ATOM 667 C C . GLY A 1 90 ? -9.903 -7.227 22.477 1.00 82.00 90 GLY A C 1
ATOM 668 O O . GLY A 1 90 ? -9.667 -6.482 23.424 1.00 82.00 90 GLY A O 1
ATOM 669 N N . TRP A 1 91 ? -9.105 -7.278 21.408 1.00 78.38 91 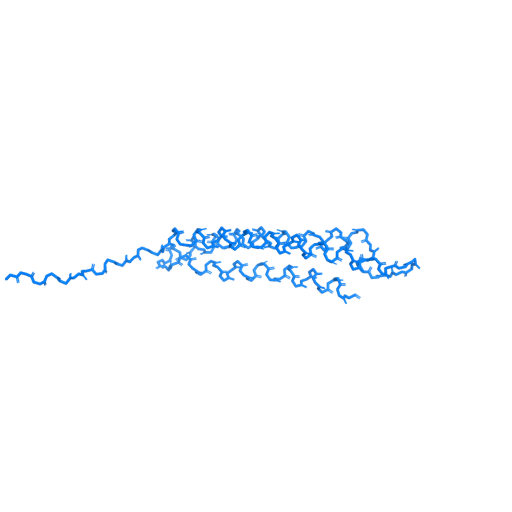TRP A N 1
ATOM 670 C CA . TRP A 1 91 ? -7.935 -6.423 21.215 1.00 78.38 91 TRP A CA 1
ATOM 671 C C . TRP A 1 91 ? -8.355 -5.148 20.472 1.00 78.38 91 TRP A C 1
ATOM 673 O O . TRP A 1 91 ? -9.300 -5.162 19.693 1.00 78.38 91 TRP A O 1
ATOM 683 N N . GLY A 1 92 ? -7.670 -4.021 20.674 1.00 84.69 92 GLY A N 1
ATOM 684 C CA . GLY A 1 92 ? -7.992 -2.787 19.941 1.00 84.69 92 GLY A CA 1
ATOM 685 C C . GLY A 1 92 ? -7.765 -2.888 18.415 1.00 84.69 92 GLY A C 1
ATOM 686 O O . GLY A 1 92 ? -7.044 -3.776 17.947 1.00 84.69 92 GLY A O 1
ATOM 687 N N . PRO A 1 93 ? -8.308 -1.949 17.612 1.00 88.44 93 PRO A N 1
ATOM 688 C CA . PRO A 1 93 ? -8.172 -1.945 16.149 1.00 88.44 93 PRO A CA 1
ATOM 689 C C . PRO A 1 93 ? -6.751 -1.598 15.669 1.00 88.44 93 PRO A C 1
ATOM 691 O O . PRO A 1 93 ? -6.410 -1.818 14.511 1.00 88.44 93 PRO A O 1
ATOM 694 N N . TRP A 1 94 ? -5.897 -1.082 16.557 1.00 89.88 94 TRP A N 1
ATOM 695 C CA . TRP A 1 94 ? -4.557 -0.577 16.241 1.00 89.88 94 TRP A CA 1
ATOM 696 C C . TRP A 1 94 ? -3.607 -1.615 15.639 1.00 89.88 94 TRP A C 1
ATOM 698 O O . TRP A 1 94 ? -2.738 -1.250 14.852 1.00 89.88 94 TRP A O 1
ATOM 708 N N . ALA A 1 95 ? -3.807 -2.903 15.934 1.00 88.25 95 ALA A N 1
ATOM 709 C CA . ALA A 1 95 ? -3.049 -3.983 15.306 1.00 88.25 95 ALA A CA 1
ATOM 710 C C . ALA A 1 95 ? -3.176 -3.977 13.770 1.00 88.25 95 ALA A C 1
ATOM 712 O O . ALA A 1 95 ? -2.247 -4.376 13.071 1.00 88.25 95 ALA A O 1
ATOM 713 N N . GLY A 1 96 ? -4.294 -3.467 13.238 1.00 86.81 96 GLY A N 1
ATOM 714 C CA . GLY A 1 96 ? -4.498 -3.340 11.800 1.00 86.81 96 GLY A CA 1
ATOM 715 C C . GLY A 1 96 ? -3.513 -2.398 11.115 1.00 86.81 96 GLY A C 1
ATOM 716 O O . GLY A 1 96 ? -3.126 -2.663 9.983 1.00 86.81 96 GLY A O 1
ATOM 717 N N . LEU A 1 97 ? -3.017 -1.363 11.799 1.00 90.75 97 LEU A N 1
ATOM 718 C CA . LEU A 1 97 ? -2.058 -0.435 11.191 1.00 90.75 97 LEU A CA 1
ATOM 719 C C . LEU A 1 97 ? -0.723 -1.107 10.851 1.00 90.75 97 LEU A C 1
ATOM 721 O O . LEU A 1 97 ? -0.120 -0.773 9.834 1.00 90.75 97 LEU A O 1
ATOM 725 N N . PHE A 1 98 ? -0.279 -2.078 11.655 1.00 91.38 98 PHE A N 1
ATOM 726 C CA . PHE A 1 98 ? 0.940 -2.835 11.361 1.00 91.38 98 PHE A CA 1
ATOM 727 C C . PHE A 1 98 ? 0.784 -3.681 10.096 1.00 91.38 98 PHE A C 1
ATOM 729 O O . PHE A 1 98 ? 1.687 -3.710 9.263 1.00 91.38 98 PHE A O 1
ATOM 736 N N . ALA A 1 99 ? -0.379 -4.316 9.917 1.00 91.75 99 ALA A N 1
ATOM 737 C CA . ALA A 1 99 ? -0.682 -5.044 8.689 1.00 91.75 99 ALA A CA 1
ATOM 738 C C . ALA A 1 99 ? -0.679 -4.105 7.473 1.00 91.75 99 ALA A C 1
ATOM 740 O O . ALA A 1 99 ? -0.071 -4.428 6.455 1.00 91.75 99 ALA A O 1
ATOM 741 N N . GLY A 1 100 ? -1.286 -2.919 7.597 1.00 88.94 100 GLY A N 1
ATOM 742 C CA . GLY A 1 100 ? -1.254 -1.894 6.554 1.00 88.94 100 GLY A CA 1
ATOM 743 C C . GLY A 1 100 ? 0.160 -1.463 6.172 1.00 88.94 100 GLY A C 1
ATOM 744 O O . GLY A 1 100 ? 0.501 -1.454 4.993 1.00 88.94 100 GLY A O 1
ATOM 745 N N . ALA A 1 101 ? 1.002 -1.160 7.161 1.00 90.44 101 ALA A N 1
ATOM 746 C CA . ALA A 1 101 ? 2.384 -0.746 6.928 1.00 90.44 101 ALA A CA 1
ATOM 747 C C . ALA A 1 101 ? 3.194 -1.811 6.168 1.00 90.44 101 ALA A C 1
ATOM 749 O O . ALA A 1 101 ? 3.902 -1.482 5.217 1.00 90.44 101 ALA A O 1
ATOM 750 N N . LEU A 1 102 ? 3.053 -3.086 6.544 1.00 93.12 102 LEU A N 1
ATOM 751 C CA . LEU A 1 102 ? 3.732 -4.195 5.868 1.00 93.12 102 LEU A CA 1
ATOM 752 C C . LEU A 1 102 ? 3.241 -4.382 4.426 1.00 93.12 102 LEU A C 1
ATOM 754 O O . LEU A 1 102 ? 4.052 -4.545 3.515 1.00 93.12 102 LEU A O 1
ATOM 758 N N . LEU A 1 103 ? 1.923 -4.323 4.215 1.00 91.75 103 LEU A N 1
ATOM 759 C CA . LEU A 1 103 ? 1.309 -4.494 2.895 1.00 91.75 103 LEU A CA 1
ATOM 760 C C . LEU A 1 103 ? 1.625 -3.344 1.936 1.00 91.75 103 LEU A C 1
ATOM 762 O O . LEU A 1 103 ? 1.699 -3.576 0.734 1.00 91.75 103 LEU A O 1
ATOM 766 N N . TYR A 1 104 ? 1.843 -2.133 2.451 1.00 90.56 104 TYR A N 1
ATOM 767 C CA . TYR A 1 104 ? 2.302 -1.010 1.639 1.00 90.56 104 TYR A CA 1
ATOM 768 C C . TYR A 1 104 ? 3.798 -1.096 1.321 1.00 90.56 104 TYR A C 1
ATOM 770 O O . TYR A 1 104 ? 4.215 -0.881 0.183 1.00 90.56 104 TYR A O 1
ATOM 778 N N . GLY A 1 105 ? 4.611 -1.425 2.330 1.00 88.31 105 GLY A N 1
ATOM 779 C CA . GLY A 1 105 ? 6.067 -1.410 2.224 1.00 88.31 105 GLY A CA 1
ATOM 780 C C . GLY A 1 105 ? 6.606 -2.377 1.173 1.00 88.31 105 GLY A C 1
ATOM 781 O O . GLY A 1 105 ? 7.491 -2.002 0.411 1.00 88.31 105 GLY A O 1
ATOM 782 N N . GLY A 1 106 ? 6.057 -3.592 1.082 1.00 91.62 106 GLY A N 1
ATOM 783 C CA . GLY A 1 106 ? 6.526 -4.603 0.125 1.00 91.62 106 GLY A CA 1
ATOM 784 C C . GLY A 1 106 ? 6.458 -4.140 -1.340 1.00 91.62 106 GLY A C 1
ATOM 785 O O . GLY A 1 106 ? 7.494 -4.089 -2.003 1.00 91.62 106 GLY A O 1
ATOM 786 N N . PRO A 1 107 ? 5.275 -3.761 -1.853 1.00 87.69 107 PRO A N 1
ATOM 787 C CA . PRO A 1 107 ? 5.118 -3.265 -3.221 1.00 87.69 107 PRO A CA 1
ATOM 788 C C . PRO A 1 107 ? 5.889 -1.972 -3.507 1.00 87.69 107 PRO A C 1
ATOM 790 O O . PRO A 1 107 ? 6.453 -1.834 -4.590 1.00 87.69 107 PRO A O 1
ATOM 793 N N . ALA A 1 108 ? 5.963 -1.046 -2.544 1.00 84.50 108 ALA A N 1
ATOM 794 C CA . ALA A 1 108 ? 6.734 0.188 -2.701 1.00 84.50 108 ALA A CA 1
ATOM 795 C C . ALA A 1 108 ? 8.242 -0.086 -2.839 1.00 84.50 108 ALA A C 1
ATOM 797 O O . ALA A 1 108 ? 8.898 0.482 -3.711 1.00 84.50 108 ALA A O 1
ATOM 798 N N . LEU A 1 109 ? 8.784 -0.993 -2.019 1.00 90.06 109 LEU A N 1
ATOM 799 C CA . LEU A 1 109 ? 10.177 -1.427 -2.127 1.00 90.06 109 LEU A CA 1
ATOM 800 C C . LEU A 1 109 ? 10.432 -2.168 -3.440 1.00 90.06 109 LEU A C 1
ATOM 802 O O . LEU A 1 109 ? 11.437 -1.901 -4.087 1.00 90.06 109 LEU A O 1
ATOM 806 N N . ALA A 1 110 ? 9.515 -3.039 -3.868 1.00 88.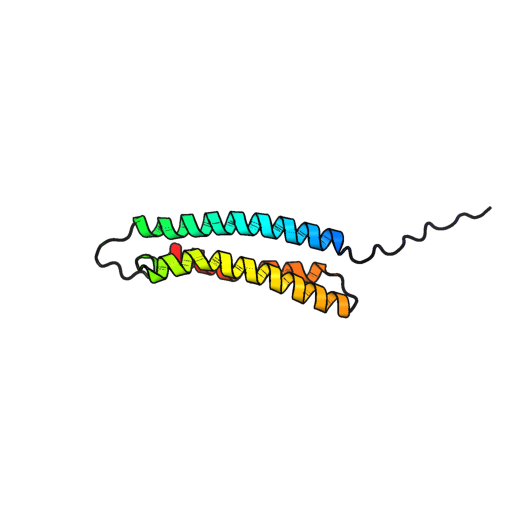50 110 ALA A N 1
ATOM 807 C CA . ALA A 1 110 ? 9.641 -3.748 -5.138 1.00 88.50 110 ALA A CA 1
ATOM 808 C C . ALA A 1 110 ? 9.684 -2.782 -6.334 1.00 88.50 110 ALA A C 1
ATOM 810 O O . ALA A 1 110 ? 10.557 -2.910 -7.188 1.00 88.50 110 ALA A O 1
ATOM 811 N N . ALA A 1 111 ? 8.796 -1.782 -6.366 1.00 83.88 111 ALA A N 1
ATOM 812 C CA . ALA A 1 111 ? 8.808 -0.731 -7.383 1.00 83.88 111 ALA A CA 1
ATOM 813 C C . ALA A 1 111 ? 10.150 0.016 -7.418 1.00 83.88 111 ALA A C 1
ATOM 815 O O . ALA A 1 111 ? 10.754 0.153 -8.481 1.00 83.88 111 ALA A O 1
ATOM 816 N N . TYR A 1 112 ? 10.649 0.430 -6.251 1.00 85.56 112 TYR A N 1
ATOM 817 C CA . TYR A 1 112 ? 11.941 1.103 -6.140 1.00 85.56 112 TYR A CA 1
ATOM 818 C C . TYR A 1 112 ? 13.107 0.218 -6.605 1.00 85.56 112 TYR A C 1
ATOM 820 O O . TYR A 1 112 ? 13.970 0.678 -7.346 1.00 85.56 112 TYR A O 1
ATOM 828 N N . SER A 1 113 ? 13.128 -1.060 -6.218 1.00 87.38 113 SER A N 1
ATOM 829 C CA . SER A 1 113 ? 14.175 -2.003 -6.626 1.00 87.38 113 SER A CA 1
ATOM 830 C C . SER A 1 113 ? 14.204 -2.247 -8.134 1.00 87.38 113 SER A C 1
ATOM 832 O O . SER A 1 113 ? 15.286 -2.413 -8.683 1.00 87.38 113 SER A O 1
ATOM 834 N N . ILE A 1 114 ? 13.046 -2.252 -8.804 1.00 82.94 114 ILE A N 1
ATOM 835 C CA . ILE A 1 114 ? 12.971 -2.381 -10.267 1.00 82.94 114 ILE A CA 1
ATOM 836 C C . ILE A 1 114 ? 13.459 -1.102 -10.952 1.00 82.94 114 ILE A C 1
ATOM 838 O O . ILE A 1 114 ? 14.124 -1.181 -11.976 1.00 82.94 114 ILE A O 1
ATOM 842 N N . ALA A 1 115 ? 13.132 0.070 -10.406 1.00 80.00 115 ALA A N 1
ATOM 843 C CA . ALA A 1 115 ? 13.559 1.344 -10.979 1.00 80.00 115 ALA A CA 1
ATOM 844 C C . ALA A 1 115 ? 15.059 1.624 -10.779 1.00 80.00 115 ALA A C 1
ATOM 846 O O . ALA A 1 115 ? 15.671 2.304 -11.598 1.00 80.00 115 ALA A O 1
ATOM 847 N N . ALA A 1 116 ? 15.646 1.127 -9.688 1.00 79.38 116 ALA A N 1
ATOM 848 C CA . ALA A 1 116 ? 17.056 1.323 -9.359 1.00 79.38 116 ALA A CA 1
ATOM 849 C C . ALA A 1 116 ? 18.010 0.298 -10.009 1.00 79.38 116 ALA A C 1
ATOM 851 O O . ALA A 1 116 ? 19.225 0.465 -9.886 1.00 79.38 116 ALA A O 1
ATOM 852 N N . GLY A 1 117 ? 17.483 -0.762 -10.635 1.00 64.06 117 GLY A N 1
ATOM 853 C CA . GLY A 1 117 ? 18.250 -1.839 -11.281 1.00 64.06 117 GLY A CA 1
ATOM 854 C C . GLY A 1 117 ? 18.292 -1.717 -12.798 1.00 64.06 117 GLY A C 1
ATOM 855 O O . GLY A 1 117 ? 19.388 -1.905 -13.369 1.00 64.06 117 GLY A O 1
#

Mean predicted aligned error: 7.85 Å

pLDDT: mean 85.58, std 10.75, range [48.25, 97.19]

Solvent-accessible surface area (backbone atoms only — not comparable to full-atom values): 6201 Å² total; per-residue (Å²): 133,87,82,73,75,81,73,76,67,78,72,66,65,53,58,69,58,50,52,51,49,52,50,54,50,48,55,52,44,52,54,50,24,52,53,50,19,52,57,41,44,57,52,33,76,82,57,58,97,85,63,82,52,58,44,62,36,73,68,30,35,53,47,37,37,45,29,28,51,54,12,44,54,44,12,55,53,41,17,54,52,41,14,54,56,32,42,74,73,75,40,51,44,68,67,4,55,58,46,14,52,53,40,28,47,54,31,42,50,51,27,50,55,51,44,76,102

Secondary structure (DSSP, 8-state):
--------------HHHHHHHHHHHHHHHHHHHHHHHHHHHHGGGG--TT---GGGSHHHHHHHHHHHHHHHHHHHHHHHHHHHHHHHTT--TTHHHHHHHHHHHHHHHHHHHHH--